Protein AF-A0A820NR72-F1 (afdb_monomer_lite)

Foldseek 3Di:
DDPPLVVDDPQVNVLVCLCPPPDPVSRDDPVRSCVRVVVVPDDPPVVCVVVVVVVVVVVVVVD

pLDDT: mean 93.85, std 7.04, range [61.16, 98.0]

Sequence (63 aa):
EIQGREKLSPLFEDFLDQCLEVDVDKRATAAQLLQHQFLKISKPLQSLVPLINAARESIKRNG

InterPro domains:
  IPR011009 Protein kinase-like domain superfamily [SSF56112] (6-40)
  IPR051931 Serine/threonine-protein kinase PAK 3-like [PTHR45832] (2-56)

Secondary structure (DSSP, 8-state):
--TTGGGS-HHHHHHHHHHS-SSTTTSPPHHHHTTSHHHHTPPPGGGGHHHHHHHHHHHHHH-

Radius of gyration: 16.0 Å; chains: 1; bounding box: 39×30×31 Å

Organism: NCBI:txid433720

Structure (mmCIF, N/CA/C/O backbone):
data_AF-A0A820NR72-F1
#
_entry.id   AF-A0A820NR72-F1
#
loop_
_atom_site.group_PDB
_atom_site.id
_at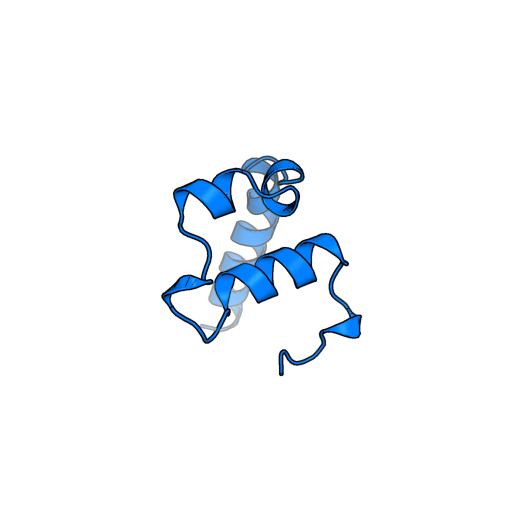om_site.type_symbol
_atom_site.label_atom_id
_atom_site.label_alt_id
_atom_site.label_comp_id
_atom_site.label_asym_id
_atom_site.label_entity_id
_atom_site.label_seq_id
_atom_site.pdbx_PDB_ins_code
_atom_site.Cartn_x
_atom_site.Cartn_y
_atom_site.Cartn_z
_atom_site.occupancy
_atom_site.B_iso_or_equiv
_atom_site.auth_seq_id
_atom_site.auth_comp_id
_atom_site.auth_asym_id
_atom_site.auth_atom_id
_atom_site.pdbx_PDB_model_num
ATOM 1 N N . GLU A 1 1 ? 3.185 -5.716 15.016 1.00 65.44 1 GLU A N 1
ATOM 2 C CA . GLU A 1 1 ? 3.667 -4.393 14.565 1.00 65.44 1 GLU A CA 1
ATOM 3 C C . GLU A 1 1 ? 4.375 -4.518 13.226 1.00 65.44 1 GLU A C 1
ATOM 5 O O . GLU A 1 1 ? 4.872 -5.597 12.913 1.00 65.44 1 GLU A O 1
ATOM 10 N N . ILE A 1 2 ? 4.395 -3.440 12.438 1.00 76.62 2 ILE A N 1
ATOM 11 C CA . ILE A 1 2 ? 5.104 -3.386 11.154 1.00 76.62 2 ILE A CA 1
ATOM 12 C C . ILE A 1 2 ? 6.593 -3.176 11.437 1.00 76.62 2 ILE A C 1
ATOM 14 O O . ILE A 1 2 ? 6.981 -2.187 12.057 1.00 76.62 2 ILE A O 1
ATOM 18 N N . GLN A 1 3 ? 7.432 -4.107 10.986 1.00 83.69 3 GLN A N 1
ATOM 19 C CA . GLN A 1 3 ? 8.879 -3.994 11.136 1.00 83.69 3 GLN A CA 1
ATOM 20 C C . GLN A 1 3 ? 9.409 -2.801 10.322 1.00 83.69 3 GLN A C 1
ATOM 22 O O . GLN A 1 3 ? 9.137 -2.699 9.127 1.00 83.69 3 GLN A O 1
ATOM 27 N N . GLY A 1 4 ? 10.195 -1.923 10.954 1.00 86.19 4 GLY A N 1
ATOM 28 C CA . GLY A 1 4 ? 10.767 -0.744 10.296 1.00 86.19 4 GLY A CA 1
ATOM 29 C C . GLY A 1 4 ? 9.786 0.419 10.116 1.00 86.19 4 GLY A C 1
ATOM 30 O O . GLY A 1 4 ? 9.970 1.216 9.194 1.00 86.19 4 GLY A O 1
ATOM 31 N N . ARG A 1 5 ? 8.734 0.498 10.947 1.00 86.38 5 ARG A N 1
ATOM 32 C CA . ARG A 1 5 ? 7.719 1.564 10.907 1.00 86.38 5 ARG A CA 1
ATOM 33 C C . ARG A 1 5 ? 8.343 2.961 10.915 1.00 86.38 5 ARG A C 1
ATOM 35 O O . ARG A 1 5 ? 7.894 3.809 10.164 1.00 86.38 5 ARG A O 1
ATOM 42 N N . GLU A 1 6 ? 9.443 3.163 11.634 1.00 88.94 6 GLU A N 1
ATOM 43 C CA . GLU A 1 6 ? 10.167 4.438 11.716 1.00 88.94 6 GLU A CA 1
ATOM 44 C C . GLU A 1 6 ? 10.741 4.947 10.381 1.00 88.94 6 GLU A C 1
ATOM 46 O O . GLU A 1 6 ? 11.156 6.100 10.280 1.00 88.94 6 GLU A O 1
ATOM 51 N N . LYS A 1 7 ? 10.811 4.086 9.358 1.00 92.50 7 LYS A N 1
ATOM 52 C CA . LYS A 1 7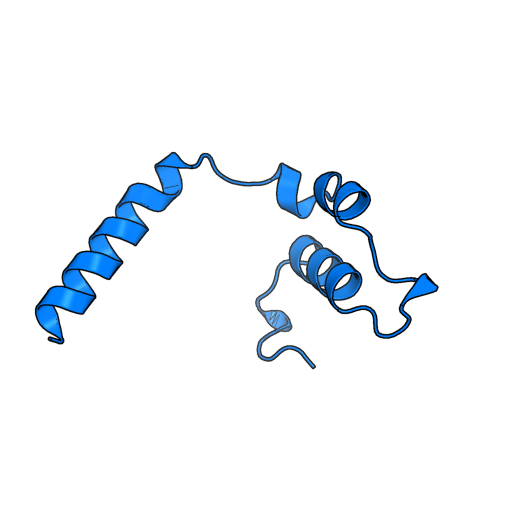 ? 11.298 4.435 8.012 1.00 92.50 7 LYS A CA 1
ATOM 53 C C . LYS A 1 7 ? 10.173 4.844 7.068 1.00 92.50 7 LYS A C 1
ATOM 55 O O . LYS A 1 7 ? 10.447 5.222 5.926 1.00 92.50 7 LYS A O 1
ATOM 60 N N . LEU A 1 8 ? 8.924 4.694 7.494 1.00 93.12 8 LEU A N 1
ATOM 61 C CA . LEU A 1 8 ? 7.761 5.003 6.683 1.00 93.12 8 LEU A CA 1
ATOM 62 C C . LEU A 1 8 ? 7.448 6.498 6.795 1.00 93.12 8 LEU A C 1
ATOM 64 O O . LEU A 1 8 ? 7.814 7.173 7.751 1.00 93.12 8 LEU A O 1
ATOM 68 N N . SER A 1 9 ? 6.818 7.054 5.762 1.00 94.81 9 SER A N 1
ATOM 69 C CA . SER A 1 9 ? 6.293 8.412 5.868 1.00 94.81 9 SER A CA 1
ATOM 70 C C . SER A 1 9 ? 4.976 8.383 6.649 1.00 94.81 9 SER A C 1
ATOM 72 O O . SER A 1 9 ? 4.236 7.406 6.519 1.00 94.81 9 SER A O 1
ATOM 74 N N . PRO A 1 10 ? 4.600 9.465 7.355 1.00 94.94 10 PRO A N 1
ATOM 75 C CA . PRO A 1 10 ? 3.339 9.506 8.099 1.00 94.94 10 PRO A CA 1
ATOM 76 C C . PRO A 1 10 ? 2.106 9.165 7.246 1.00 94.94 10 PRO A C 1
ATOM 78 O O . PRO A 1 10 ? 1.203 8.475 7.698 1.00 94.94 10 PRO A O 1
ATOM 81 N N . LEU A 1 11 ? 2.090 9.587 5.973 1.00 95.94 11 LEU A N 1
ATOM 82 C CA . LEU A 1 11 ? 1.009 9.250 5.039 1.00 95.94 11 LEU A CA 1
ATOM 83 C C . LEU A 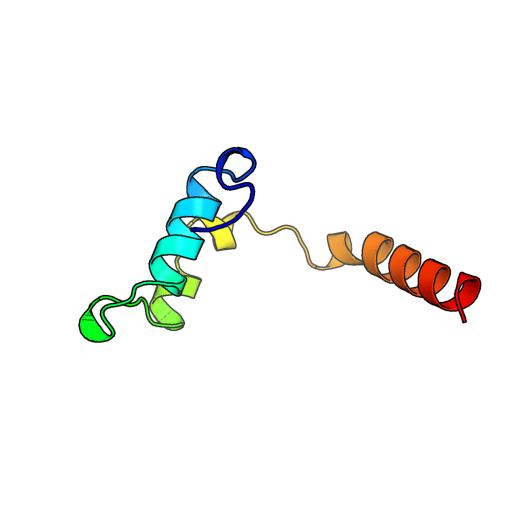1 11 ? 0.976 7.766 4.669 1.00 95.94 11 LEU A C 1
ATOM 85 O O . LEU A 1 11 ? -0.093 7.233 4.383 1.00 95.94 11 LEU A O 1
ATOM 89 N N . PHE A 1 12 ? 2.135 7.112 4.599 1.00 95.69 12 PHE A N 1
ATOM 90 C CA . PHE A 1 12 ? 2.185 5.687 4.307 1.00 95.69 12 PHE A CA 1
ATOM 91 C C . PHE A 1 12 ? 1.821 4.858 5.540 1.00 95.69 12 PHE A C 1
ATOM 93 O O . PHE A 1 12 ? 1.127 3.857 5.400 1.00 95.69 12 PHE A O 1
ATOM 100 N N . GLU A 1 13 ? 2.222 5.297 6.734 1.00 95.75 13 GLU A N 1
ATOM 101 C CA . GLU A 1 13 ? 1.797 4.681 7.996 1.00 95.75 13 GLU A CA 1
ATOM 102 C C . GLU A 1 13 ? 0.273 4.695 8.143 1.00 95.75 13 GLU A C 1
ATOM 104 O O . GLU A 1 13 ? -0.311 3.624 8.289 1.00 95.75 13 GLU A O 1
ATOM 109 N N . ASP A 1 14 ? -0.368 5.859 7.983 1.00 96.00 14 ASP A N 1
ATOM 110 C CA . ASP A 1 14 ? -1.833 6.000 8.062 1.00 96.00 14 ASP A CA 1
ATOM 111 C C . ASP A 1 14 ? -2.553 5.130 7.017 1.00 96.00 14 ASP A C 1
ATOM 113 O O . ASP A 1 14 ? -3.522 4.433 7.317 1.00 96.00 14 ASP A O 1
ATOM 117 N N . PHE A 1 15 ? -2.020 5.071 5.790 1.00 97.12 15 PHE A N 1
ATOM 118 C CA . PHE A 1 15 ? -2.564 4.188 4.758 1.00 97.12 15 PHE A CA 1
ATOM 119 C C . PHE A 1 15 ? -2.520 2.710 5.177 1.00 97.12 15 PHE A C 1
ATOM 121 O O . PHE A 1 15 ? -3.485 1.974 4.954 1.00 97.12 15 PHE A O 1
ATOM 128 N N . LEU A 1 16 ? -1.407 2.261 5.770 1.00 95.94 16 LEU A N 1
ATOM 129 C CA . LEU A 1 16 ? -1.254 0.881 6.234 1.00 95.94 16 LEU A CA 1
ATOM 130 C C . LEU A 1 16 ? -2.138 0.587 7.446 1.00 95.94 16 LEU A C 1
ATOM 132 O O . LEU A 1 16 ? -2.715 -0.498 7.494 1.00 95.94 16 LEU A O 1
ATOM 136 N N . ASP A 1 17 ? -2.292 1.533 8.371 1.00 95.31 17 ASP A N 1
ATOM 137 C CA . ASP A 1 17 ? -3.189 1.389 9.520 1.00 95.31 17 ASP A CA 1
ATOM 138 C C . ASP A 1 17 ? -4.644 1.206 9.063 1.00 95.31 17 ASP A C 1
ATOM 140 O O . ASP A 1 17 ? -5.316 0.278 9.512 1.00 95.31 17 ASP A O 1
ATOM 144 N N . GLN A 1 18 ? -5.105 1.978 8.073 1.00 96.75 18 GLN A N 1
ATOM 145 C CA . GLN A 1 18 ? -6.450 1.809 7.504 1.00 96.75 18 GLN A CA 1
ATOM 146 C C . GLN A 1 18 ? -6.635 0.483 6.750 1.00 96.75 18 GLN A C 1
ATOM 148 O O . GLN A 1 18 ? -7.733 -0.085 6.750 1.00 96.75 18 GLN A O 1
ATOM 153 N N . CYS A 1 19 ? -5.577 -0.026 6.109 1.00 96.19 19 CYS A N 1
ATOM 154 C CA . CYS A 1 19 ? -5.602 -1.330 5.439 1.00 96.19 19 CYS A CA 1
ATOM 155 C C . CYS A 1 19 ? -5.623 -2.502 6.432 1.00 96.19 19 CYS A C 1
ATOM 157 O O . CYS A 1 19 ? -6.221 -3.542 6.145 1.00 96.19 19 CYS A O 1
ATOM 159 N N . LEU A 1 20 ? -4.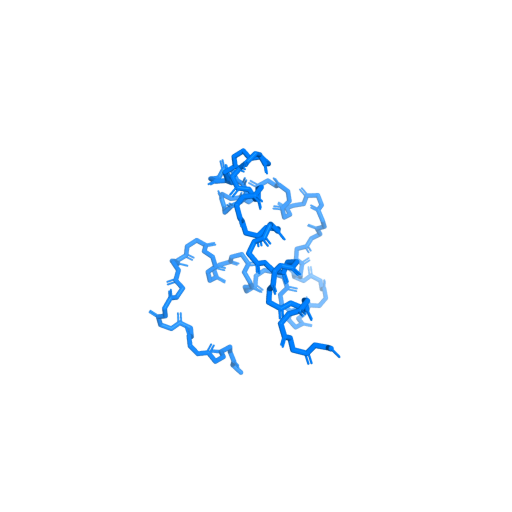936 -2.352 7.566 1.00 95.19 20 LEU A N 1
ATOM 160 C CA . LEU A 1 20 ? -4.675 -3.410 8.544 1.00 95.19 20 LEU A CA 1
ATOM 161 C C . LEU A 1 20 ? -5.514 -3.271 9.824 1.00 95.19 20 LEU A C 1
ATOM 163 O O . LEU A 1 20 ? -5.219 -3.935 10.817 1.00 95.19 20 LEU A O 1
ATOM 167 N N . GLU A 1 21 ? -6.566 -2.450 9.796 1.00 96.88 21 GLU A N 1
ATOM 168 C CA . GLU A 1 21 ? -7.510 -2.305 10.903 1.00 96.88 21 GLU A CA 1
ATOM 169 C C . GLU A 1 21 ? -8.164 -3.656 11.243 1.00 96.88 21 GLU A C 1
ATOM 171 O O . GLU A 1 21 ? -8.731 -4.358 10.387 1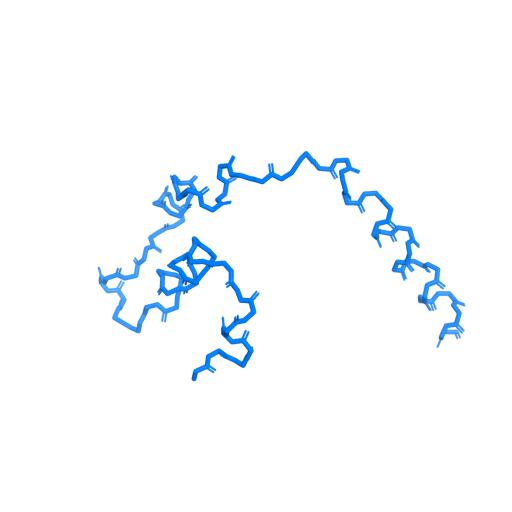.00 96.88 21 GLU A O 1
ATOM 176 N N . VAL A 1 22 ? -8.041 -4.025 12.518 1.00 96.75 22 VAL A N 1
ATOM 177 C CA . VAL A 1 22 ? -8.441 -5.327 13.062 1.00 96.75 22 VAL A CA 1
ATOM 178 C C . VAL A 1 22 ? -9.959 -5.429 13.094 1.00 96.75 22 VAL A C 1
ATOM 180 O O . VAL A 1 22 ? -10.516 -6.476 12.751 1.00 96.75 22 VAL A O 1
ATOM 183 N N . ASP A 1 23 ? -10.625 -4.334 13.455 1.00 97.31 23 ASP A N 1
ATOM 184 C CA . ASP A 1 23 ? -12.078 -4.243 13.437 1.00 97.31 23 ASP A CA 1
ATOM 185 C C . ASP A 1 23 ? -12.589 -4.136 11.990 1.00 97.31 23 ASP A C 1
ATOM 187 O O . ASP A 1 23 ? -12.335 -3.163 11.281 1.00 97.31 23 ASP A O 1
ATOM 191 N N . VAL A 1 24 ? -13.319 -5.158 11.536 1.00 95.69 24 VAL A N 1
ATOM 192 C CA . VAL A 1 24 ? -13.846 -5.235 10.163 1.00 95.69 24 VAL A CA 1
ATOM 193 C C . VAL A 1 24 ? -14.751 -4.044 9.849 1.00 95.69 24 VAL A C 1
ATOM 195 O O . VAL A 1 24 ? -14.704 -3.544 8.727 1.00 95.69 24 VAL A O 1
ATOM 198 N N . ASP A 1 25 ? -15.516 -3.564 10.831 1.00 96.00 25 ASP A N 1
ATOM 199 C CA . ASP A 1 25 ? -16.465 -2.465 10.635 1.00 96.00 25 ASP A CA 1
ATOM 200 C C . ASP A 1 25 ? -15.759 -1.106 10.520 1.00 96.00 25 ASP A C 1
ATOM 202 O O . ASP A 1 25 ? -16.299 -0.165 9.934 1.00 96.00 25 ASP A O 1
ATOM 206 N N . LYS A 1 26 ? -14.534 -0.995 11.053 1.00 95.81 26 LYS A N 1
ATOM 207 C CA . LYS A 1 26 ? -13.696 0.210 10.945 1.00 95.81 26 LYS A CA 1
ATOM 208 C C . LYS A 1 26 ? -12.728 0.171 9.765 1.00 95.81 26 LYS A C 1
ATOM 210 O O . LYS A 1 26 ? -12.222 1.219 9.364 1.00 95.81 26 LYS A O 1
ATOM 215 N N . ARG A 1 27 ? -12.454 -1.011 9.208 1.00 97.75 27 ARG A N 1
ATOM 216 C CA . ARG A 1 27 ? -11.496 -1.180 8.112 1.00 97.75 27 ARG A CA 1
ATOM 217 C C . ARG A 1 27 ? -11.956 -0.459 6.855 1.00 97.75 27 ARG A C 1
ATOM 219 O O . ARG A 1 27 ? -13.092 -0.608 6.406 1.00 97.75 27 ARG A O 1
ATOM 226 N N . ALA A 1 28 ? -11.038 0.285 6.245 1.00 97.69 28 ALA A N 1
ATOM 227 C CA . ALA A 1 28 ? -11.346 1.030 5.038 1.00 97.69 28 ALA A CA 1
ATOM 228 C C . ALA A 1 28 ? -11.635 0.090 3.857 1.00 97.69 28 ALA A C 1
ATOM 230 O O . ALA A 1 28 ? -10.922 -0.879 3.586 1.00 97.69 28 ALA A O 1
ATOM 231 N N . THR A 1 29 ? -12.681 0.414 3.107 1.00 98.00 29 THR A N 1
ATOM 232 C CA . THR A 1 29 ? -13.013 -0.244 1.841 1.00 98.00 29 THR A CA 1
ATOM 233 C C . THR A 1 29 ? -12.050 0.181 0.732 1.00 98.00 29 THR A C 1
ATOM 235 O O . THR A 1 29 ? -11.436 1.248 0.785 1.00 98.00 29 THR A O 1
ATOM 238 N N . ALA A 1 30 ? -11.984 -0.599 -0.349 1.00 97.69 30 ALA A N 1
ATOM 239 C CA . ALA A 1 30 ? -11.175 -0.249 -1.519 1.00 97.69 30 ALA A CA 1
ATOM 240 C C . ALA A 1 30 ? -11.525 1.140 -2.093 1.00 97.69 30 ALA A C 1
ATOM 242 O O . ALA A 1 30 ? -10.633 1.902 -2.458 1.00 97.69 30 ALA A O 1
ATOM 243 N N . ALA A 1 31 ? -12.815 1.497 -2.131 1.00 97.81 31 ALA A N 1
ATOM 244 C CA . ALA A 1 31 ? -13.264 2.801 -2.616 1.00 97.81 31 ALA A CA 1
ATOM 245 C C . ALA A 1 31 ? -12.760 3.958 -1.735 1.00 97.81 31 ALA A C 1
ATOM 247 O O . ALA A 1 31 ? -12.367 4.996 -2.263 1.00 97.81 31 ALA A O 1
ATOM 248 N N . GLN A 1 32 ? -12.727 3.771 -0.410 1.00 97.25 32 GLN A N 1
ATOM 249 C CA . GLN A 1 32 ? -12.176 4.755 0.528 1.00 97.25 32 GLN A CA 1
ATOM 250 C C . GLN A 1 32 ? -10.652 4.859 0.394 1.00 97.25 32 GLN A C 1
ATOM 252 O O . GLN A 1 32 ? -10.123 5.966 0.285 1.00 97.25 32 GLN A O 1
ATOM 257 N N . LEU A 1 33 ? -9.951 3.724 0.307 1.00 97.88 33 LEU A N 1
ATOM 258 C CA . LEU A 1 33 ? -8.492 3.686 0.161 1.00 97.88 33 LEU A CA 1
ATOM 259 C C . LEU A 1 33 ? -8.014 4.358 -1.132 1.00 97.88 33 LEU A C 1
ATOM 261 O O . LEU A 1 33 ? -7.000 5.052 -1.114 1.00 97.88 33 LEU A O 1
ATOM 265 N N . LEU A 1 34 ? -8.762 4.239 -2.236 1.00 97.06 34 LEU A N 1
ATOM 266 C CA . LEU A 1 34 ? -8.465 4.944 -3.493 1.00 97.06 34 LEU A CA 1
ATOM 267 C C . LEU A 1 34 ? -8.472 6.476 -3.353 1.00 97.06 34 LEU A C 1
ATOM 269 O O . LEU A 1 34 ? -7.811 7.161 -4.131 1.00 97.06 34 LEU A O 1
ATOM 273 N N . GLN A 1 35 ? -9.189 7.023 -2.367 1.00 96.81 35 GLN A N 1
ATOM 274 C CA . GLN A 1 35 ? -9.230 8.464 -2.095 1.00 96.81 35 GLN A CA 1
ATOM 275 C C . GLN A 1 35 ? -8.134 8.934 -1.126 1.00 96.81 35 GLN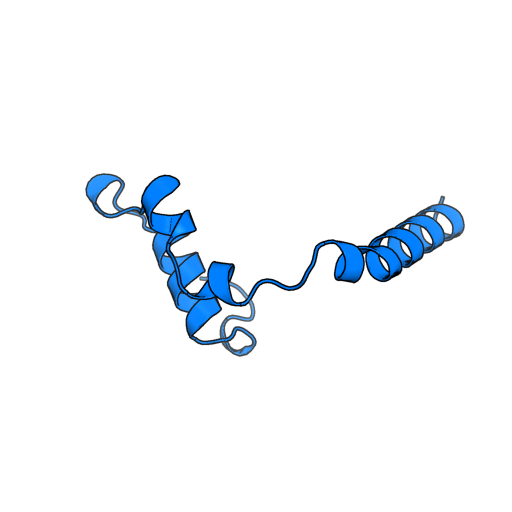 A C 1
ATOM 277 O O . GLN A 1 35 ? -7.966 10.146 -0.932 1.00 96.81 35 GLN A O 1
ATOM 282 N N . HIS A 1 36 ? -7.379 8.002 -0.539 1.00 98.00 36 HIS A N 1
ATOM 283 C CA . HIS A 1 36 ? -6.341 8.288 0.441 1.00 98.00 36 HIS A CA 1
ATOM 284 C C . HIS A 1 36 ? -5.190 9.118 -0.152 1.00 98.00 36 HIS A C 1
ATOM 286 O O . HIS A 1 36 ? -4.764 8.913 -1.292 1.00 98.00 36 HIS A O 1
ATOM 292 N N . GLN A 1 37 ? -4.634 10.044 0.638 1.00 96.94 37 GLN A N 1
ATOM 293 C CA . GLN A 1 37 ? -3.585 10.971 0.183 1.00 96.94 37 GLN A CA 1
ATOM 294 C C . GLN A 1 37 ? -2.311 10.252 -0.283 1.00 96.94 37 GLN A C 1
ATOM 296 O O . GLN A 1 37 ? -1.664 10.693 -1.231 1.00 96.94 37 GLN A O 1
ATOM 301 N N . PHE A 1 38 ? -1.987 9.108 0.325 1.00 97.44 38 PHE A N 1
ATOM 302 C CA . PHE A 1 38 ? -0.850 8.278 -0.083 1.00 97.44 38 PHE A CA 1
ATOM 303 C C . PHE A 1 38 ? -0.904 7.865 -1.564 1.00 97.44 38 PHE A C 1
ATOM 305 O O . PHE A 1 38 ? 0.109 7.918 -2.256 1.00 97.44 38 PHE A O 1
ATOM 312 N N . LEU A 1 39 ? -2.081 7.509 -2.090 1.00 96.12 39 LEU A N 1
ATOM 313 C CA . LEU A 1 39 ? -2.205 7.116 -3.498 1.00 96.12 39 LEU A CA 1
ATOM 314 C C . LEU A 1 39 ? -2.214 8.323 -4.446 1.00 96.12 39 LEU A C 1
ATOM 316 O O . LEU A 1 39 ? -1.813 8.199 -5.604 1.00 96.12 39 LEU A O 1
ATOM 320 N N . LYS A 1 40 ? -2.586 9.510 -3.954 1.00 94.06 40 LYS A N 1
ATOM 321 C CA . LYS A 1 40 ? -2.546 10.762 -4.730 1.00 94.06 40 LYS A CA 1
ATOM 322 C C . LYS A 1 40 ? -1.125 11.243 -5.021 1.00 94.06 40 LYS A C 1
ATOM 324 O O . LYS A 1 40 ? -0.919 11.924 -6.018 1.00 94.06 40 LYS A O 1
ATOM 329 N N . ILE A 1 41 ? -0.150 10.863 -4.195 1.00 94.38 41 ILE A N 1
ATOM 330 C CA . ILE A 1 41 ? 1.276 11.167 -4.411 1.00 94.38 41 ILE A CA 1
ATOM 331 C C . ILE A 1 41 ? 2.010 10.070 -5.201 1.00 94.38 41 ILE A C 1
ATOM 333 O O . ILE A 1 41 ? 3.243 10.041 -5.234 1.00 94.38 41 ILE A O 1
ATOM 337 N N . SER A 1 42 ? 1.270 9.143 -5.818 1.00 94.19 42 SER A N 1
ATOM 338 C CA . SER A 1 42 ? 1.858 8.068 -6.613 1.00 94.19 42 SER A CA 1
ATOM 339 C C . SER A 1 42 ? 2.644 8.613 -7.807 1.00 94.19 42 SER A C 1
ATOM 341 O O . SER A 1 42 ? 2.284 9.600 -8.451 1.00 94.19 42 SER A O 1
ATOM 343 N N . LYS A 1 43 ? 3.769 7.958 -8.102 1.00 94.44 43 LYS A N 1
ATOM 344 C CA . LYS A 1 43 ? 4.577 8.285 -9.277 1.00 94.44 43 LYS A CA 1
ATOM 345 C C . LYS A 1 43 ? 3.930 7.706 -10.541 1.00 94.44 43 LYS A C 1
ATOM 347 O O . LYS A 1 43 ? 3.267 6.671 -10.460 1.00 94.44 43 LYS A O 1
ATOM 352 N N . PRO A 1 44 ? 4.187 8.296 -11.722 1.00 95.81 44 PRO A N 1
ATOM 353 C CA . PRO A 1 44 ? 3.765 7.712 -12.992 1.00 95.81 44 PRO A CA 1
ATOM 354 C C . PRO A 1 44 ? 4.265 6.272 -13.147 1.00 95.81 44 PRO A C 1
ATOM 356 O O . PRO A 1 44 ? 5.375 5.948 -12.712 1.00 95.81 44 PRO A O 1
ATOM 359 N N . LEU A 1 45 ? 3.491 5.419 -13.821 1.00 95.81 45 LEU A N 1
ATOM 360 C CA . LEU A 1 45 ? 3.830 4.003 -14.033 1.00 95.81 45 LEU A CA 1
ATOM 361 C C . LEU A 1 45 ? 5.204 3.808 -14.690 1.00 95.81 45 LEU A C 1
ATOM 363 O O . LEU A 1 45 ? 5.913 2.849 -14.396 1.00 95.81 45 LEU A O 1
ATOM 367 N N . GLN A 1 46 ? 5.619 4.755 -15.530 1.00 97.06 46 GLN A N 1
ATOM 368 C CA . GLN A 1 46 ? 6.921 4.765 -16.196 1.00 97.06 46 GLN A CA 1
ATOM 369 C C . GLN A 1 46 ? 8.092 4.757 -15.201 1.00 97.06 46 GLN A C 1
ATOM 371 O O . GLN A 1 46 ? 9.163 4.250 -15.527 1.00 97.06 46 GLN A O 1
ATOM 376 N N . SER A 1 47 ? 7.891 5.247 -13.972 1.00 96.81 47 SER A N 1
ATOM 377 C CA . SER A 1 47 ? 8.907 5.199 -12.911 1.00 96.81 47 SER A CA 1
ATOM 378 C C . SER A 1 47 ? 9.286 3.774 -12.487 1.00 96.81 47 SER A C 1
ATOM 380 O O . SER A 1 47 ? 10.357 3.579 -11.915 1.00 96.81 47 SER A O 1
ATOM 382 N N . LEU A 1 48 ? 8.457 2.771 -12.805 1.00 97.25 48 LEU A N 1
ATOM 383 C CA . LEU A 1 48 ? 8.721 1.361 -12.510 1.00 97.25 48 LEU A CA 1
ATOM 384 C C . LEU A 1 48 ? 9.623 0.680 -13.549 1.00 97.25 48 LEU A C 1
ATOM 386 O O . LEU A 1 48 ? 10.238 -0.334 -13.230 1.00 97.25 48 LEU A O 1
ATOM 390 N N . VAL A 1 49 ? 9.745 1.219 -14.768 1.00 97.75 49 VAL A N 1
ATOM 391 C CA . VAL A 1 49 ? 10.561 0.634 -15.854 1.00 97.75 49 VAL A CA 1
ATOM 392 C C . VAL A 1 49 ? 11.993 0.276 -15.416 1.00 97.75 49 VAL A C 1
ATOM 394 O O . VAL A 1 49 ? 12.388 -0.875 -15.619 1.00 97.75 49 VAL A O 1
ATOM 397 N N . PRO A 1 50 ? 12.777 1.178 -14.786 1.00 97.50 50 PRO A N 1
ATOM 398 C CA . PRO A 1 50 ? 14.130 0.834 -14.344 1.00 97.50 50 PRO A CA 1
ATOM 399 C C . PRO A 1 50 ? 14.146 -0.268 -13.276 1.00 97.50 50 PRO A C 1
ATOM 401 O O . PRO A 1 50 ? 15.010 -1.141 -13.317 1.00 97.50 50 PRO A O 1
ATOM 404 N N . LEU A 1 51 ? 13.169 -0.280 -12.362 1.00 97.38 51 LEU A N 1
ATOM 405 C CA . LEU A 1 51 ? 13.057 -1.305 -11.319 1.00 97.38 51 LEU A CA 1
ATOM 406 C C . LEU A 1 51 ? 12.742 -2.682 -11.918 1.00 97.38 51 LEU A C 1
ATOM 408 O O . LEU A 1 51 ? 13.337 -3.682 -11.522 1.00 97.38 51 LEU A O 1
ATOM 412 N N . ILE A 1 52 ? 11.849 -2.729 -12.912 1.00 97.44 52 ILE A N 1
ATOM 413 C CA . ILE A 1 52 ? 11.502 -3.957 -13.639 1.00 97.44 52 ILE A CA 1
ATOM 414 C C . ILE A 1 52 ? 12.733 -4.519 -14.359 1.00 97.44 52 ILE A C 1
ATOM 416 O O . ILE A 1 52 ? 12.986 -5.723 -14.294 1.00 97.44 52 ILE A O 1
ATOM 420 N N . ASN A 1 53 ? 13.509 -3.669 -15.035 1.00 97.44 53 ASN A N 1
ATOM 421 C CA . ASN A 1 53 ? 14.720 -4.106 -15.730 1.00 97.44 53 ASN A CA 1
ATOM 422 C C . ASN A 1 53 ? 15.781 -4.620 -14.748 1.00 97.44 53 ASN A C 1
ATOM 424 O O . ASN A 1 53 ? 16.299 -5.718 -14.948 1.00 97.44 53 ASN A O 1
ATOM 428 N N . ALA A 1 54 ? 16.019 -3.905 -13.644 1.00 97.12 54 ALA A N 1
ATOM 429 C CA . ALA A 1 54 ? 16.947 -4.338 -12.599 1.00 97.12 54 ALA A CA 1
ATOM 430 C C . ALA A 1 54 ? 16.543 -5.690 -11.979 1.00 97.12 54 ALA A C 1
ATOM 432 O O . ALA A 1 54 ? 17.386 -6.571 -11.794 1.00 97.12 54 ALA A O 1
ATOM 433 N N . ALA A 1 55 ? 15.249 -5.900 -11.711 1.00 96.88 55 ALA A N 1
ATOM 434 C CA . ALA A 1 55 ? 14.744 -7.177 -11.208 1.00 96.88 55 ALA A CA 1
ATOM 435 C C . ALA A 1 55 ? 14.963 -8.318 -12.218 1.00 96.88 55 ALA A C 1
ATOM 437 O O . ALA A 1 55 ? 15.429 -9.395 -11.843 1.00 96.88 55 ALA A O 1
ATOM 438 N N . ARG A 1 56 ? 14.690 -8.078 -13.509 1.00 96.06 56 ARG A N 1
ATOM 439 C CA . ARG A 1 56 ? 14.928 -9.056 -14.587 1.00 96.06 56 ARG A CA 1
ATOM 440 C C . ARG A 1 56 ? 16.401 -9.440 -14.712 1.00 96.06 56 ARG A C 1
ATOM 442 O O . ARG A 1 56 ? 16.703 -10.613 -14.908 1.00 96.06 56 ARG A O 1
ATOM 449 N N . GLU A 1 57 ? 17.311 -8.477 -14.613 1.00 96.62 57 GLU A N 1
ATOM 450 C CA . GLU A 1 57 ? 18.756 -8.729 -14.644 1.00 96.62 57 GLU A CA 1
ATOM 451 C C . GLU A 1 57 ? 19.233 -9.521 -13.423 1.00 96.62 57 GLU A C 1
ATOM 453 O O . GLU A 1 57 ? 20.025 -10.448 -13.574 1.00 96.62 57 GLU A O 1
ATOM 458 N N . SER A 1 58 ? 18.715 -9.202 -12.233 1.00 96.12 58 SER A N 1
ATOM 459 C CA . SER A 1 58 ? 19.010 -9.945 -11.001 1.00 96.12 58 SER A CA 1
ATOM 460 C C . SER A 1 58 ? 18.599 -11.415 -11.118 1.00 96.12 58 SER A C 1
ATOM 462 O O . SER A 1 58 ? 19.396 -12.304 -10.829 1.00 96.12 58 SER A O 1
ATOM 464 N N . ILE A 1 59 ? 17.394 -11.683 -11.634 1.00 96.06 59 ILE A N 1
ATOM 465 C CA . ILE A 1 59 ? 16.910 -13.054 -11.860 1.00 96.06 59 ILE A CA 1
ATOM 466 C C . ILE A 1 59 ? 17.819 -13.800 -12.843 1.00 96.06 59 ILE A C 1
ATOM 468 O O . ILE A 1 59 ? 18.196 -14.931 -12.569 1.00 96.06 59 ILE A O 1
ATOM 472 N N . LYS A 1 60 ? 18.227 -13.163 -13.949 1.00 92.81 60 LYS A N 1
ATOM 473 C CA . LYS A 1 60 ? 19.145 -13.770 -14.933 1.00 92.81 60 LYS A CA 1
ATOM 474 C C . LYS A 1 60 ? 20.543 -14.055 -14.383 1.00 92.81 60 LYS A C 1
ATOM 476 O O . LYS A 1 60 ? 21.235 -14.898 -14.933 1.00 92.81 60 LYS A O 1
ATOM 481 N N . ARG A 1 61 ? 20.997 -13.304 -13.377 1.00 87.00 61 ARG A N 1
ATOM 482 C CA . ARG A 1 61 ? 22.313 -13.496 -12.750 1.00 87.00 61 ARG A CA 1
ATOM 483 C C . ARG A 1 61 ? 22.299 -14.610 -11.701 1.00 87.00 61 ARG A C 1
ATOM 485 O O . ARG A 1 61 ? 23.342 -15.202 -11.451 1.00 87.00 61 ARG A O 1
ATOM 492 N N . ASN A 1 62 ? 21.144 -14.846 -11.079 1.00 78.00 62 ASN A N 1
ATOM 493 C CA . ASN A 1 62 ? 20.983 -15.760 -9.947 1.00 78.00 62 ASN A CA 1
ATOM 494 C C . ASN A 1 62 ? 20.322 -17.102 -10.317 1.00 78.00 62 ASN A C 1
ATOM 496 O O . ASN A 1 62 ? 20.195 -17.954 -9.438 1.00 78.00 62 ASN A O 1
ATOM 500 N N . GLY A 1 63 ? 19.856 -17.267 -11.558 1.00 61.16 63 GLY A N 1
ATOM 501 C CA . GLY A 1 63 ? 19.330 -18.522 -12.108 1.00 61.16 63 GLY A CA 1
ATOM 502 C C . GLY A 1 63 ? 20.299 -19.128 -13.105 1.00 61.16 63 GLY A C 1
ATOM 503 O O . GLY A 1 63 ? 20.387 -20.373 -13.124 1.00 61.16 63 GLY A O 1
#